Protein AF-A0A1B0DFD2-F1 (afdb_monomer)

Radius of gyration: 23.35 Å; Cα contacts (8 Å, |Δi|>4): 206; chains: 1; bounding box: 57×40×61 Å

Structure (mmCIF, N/CA/C/O backbone):
data_AF-A0A1B0DFD2-F1
#
_entry.id   AF-A0A1B0DFD2-F1
#
loop_
_atom_site.group_PDB
_atom_site.id
_atom_site.type_symbol
_atom_site.label_atom_id
_atom_site.label_alt_id
_atom_site.label_comp_id
_atom_site.label_asym_id
_atom_site.label_entity_id
_atom_site.label_seq_id
_atom_site.pdbx_PDB_ins_code
_atom_site.Cartn_x
_atom_site.Cartn_y
_atom_site.Cartn_z
_atom_site.occupancy
_atom_site.B_iso_or_equiv
_atom_site.auth_seq_id
_atom_site.auth_comp_id
_atom_site.auth_asym_id
_atom_site.auth_atom_id
_atom_site.pdbx_PDB_model_num
ATOM 1 N N . MET A 1 1 ? 33.752 -27.884 -30.372 1.00 41.91 1 MET A N 1
ATOM 2 C CA . MET A 1 1 ? 32.936 -27.437 -29.225 1.00 41.91 1 MET A CA 1
ATOM 3 C C . MET A 1 1 ? 33.108 -25.929 -29.136 1.00 41.91 1 MET A C 1
ATOM 5 O O . MET A 1 1 ? 34.135 -25.480 -28.650 1.00 41.91 1 MET A O 1
ATOM 9 N N . TYR A 1 2 ? 32.219 -25.157 -29.766 1.00 43.12 2 TYR A N 1
ATOM 10 C CA . TYR A 1 2 ? 32.320 -23.695 -29.758 1.00 43.12 2 TYR A CA 1
ATOM 11 C C . TYR A 1 2 ? 31.798 -23.187 -28.414 1.00 43.12 2 TYR A C 1
ATOM 13 O O . TYR A 1 2 ? 30.651 -23.449 -28.056 1.00 43.12 2 TYR A O 1
ATOM 21 N N . ILE A 1 3 ? 32.664 -22.519 -27.658 1.00 53.69 3 ILE A N 1
ATOM 22 C CA . ILE A 1 3 ? 32.272 -21.739 -26.487 1.00 53.69 3 ILE A CA 1
ATOM 23 C C . ILE A 1 3 ? 31.627 -20.476 -27.055 1.00 53.69 3 ILE A C 1
ATOM 25 O O . ILE A 1 3 ? 32.305 -19.661 -27.677 1.00 53.69 3 ILE A O 1
ATOM 29 N N . ASP A 1 4 ? 30.306 -20.387 -26.934 1.00 56.66 4 ASP A N 1
ATOM 30 C CA . AS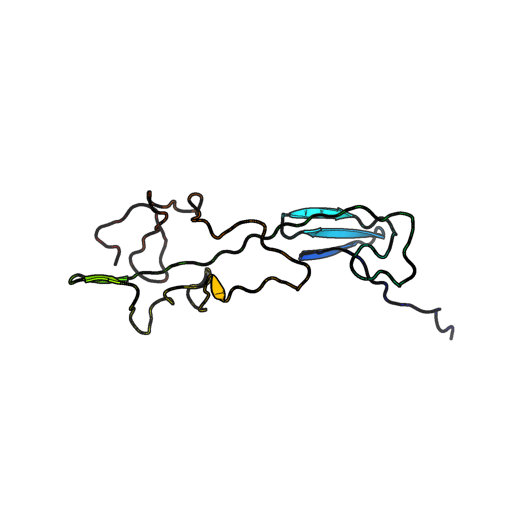P A 1 4 ? 29.520 -19.258 -27.422 1.00 56.66 4 ASP A CA 1
ATOM 31 C C . ASP A 1 4 ? 29.931 -17.971 -26.688 1.00 56.66 4 ASP A C 1
ATOM 33 O O . ASP A 1 4 ? 30.114 -17.950 -25.466 1.00 56.66 4 ASP A O 1
ATOM 37 N N . SER A 1 5 ? 30.135 -16.912 -27.463 1.00 61.03 5 SER A N 1
ATOM 38 C CA . SER A 1 5 ? 30.660 -15.624 -27.032 1.00 61.03 5 SER A CA 1
ATOM 39 C C . SER A 1 5 ? 29.766 -14.979 -25.970 1.00 61.03 5 SER A C 1
ATOM 41 O O . SER A 1 5 ? 28.632 -14.599 -26.241 1.00 61.03 5 SER A O 1
ATOM 43 N N . HIS A 1 6 ? 30.320 -14.853 -24.763 1.00 63.41 6 HIS A N 1
ATOM 44 C CA . HIS A 1 6 ? 29.988 -13.901 -23.701 1.00 63.41 6 HIS A CA 1
ATOM 45 C C . HIS A 1 6 ? 28.510 -13.500 -23.574 1.00 63.41 6 HIS A C 1
ATOM 47 O O . HIS A 1 6 ? 28.104 -12.411 -23.971 1.00 63.41 6 HIS A O 1
ATOM 53 N N . ARG A 1 7 ? 27.714 -14.326 -22.887 1.00 76.25 7 ARG A N 1
ATOM 54 C CA . ARG A 1 7 ? 26.519 -13.816 -22.200 1.00 76.25 7 ARG A CA 1
ATOM 55 C C . ARG A 1 7 ? 26.980 -12.970 -21.018 1.00 76.25 7 ARG A C 1
ATOM 57 O O . ARG A 1 7 ? 27.721 -13.460 -20.169 1.00 76.25 7 ARG A O 1
ATOM 64 N N . PHE A 1 8 ? 26.546 -11.719 -20.955 1.00 79.62 8 PHE A N 1
ATOM 65 C CA . PHE A 1 8 ? 26.845 -10.827 -19.839 1.00 79.62 8 PHE A CA 1
ATOM 66 C C . PHE A 1 8 ? 25.591 -10.077 -19.407 1.00 79.62 8 PHE A C 1
ATOM 68 O O . PHE A 1 8 ? 24.681 -9.834 -20.199 1.00 79.62 8 PHE A O 1
ATOM 75 N N . TRP A 1 9 ? 25.544 -9.729 -18.126 1.00 81.94 9 TRP A N 1
ATOM 76 C CA . TRP A 1 9 ? 24.446 -8.967 -17.553 1.00 81.94 9 TRP A CA 1
ATOM 77 C C . TRP A 1 9 ? 24.665 -7.478 -17.800 1.00 81.94 9 TRP A C 1
ATOM 79 O O . TRP A 1 9 ? 25.756 -6.956 -17.569 1.00 81.94 9 TRP A O 1
ATOM 89 N N . ARG A 1 10 ? 23.612 -6.792 -18.248 1.00 82.31 10 ARG A N 1
ATOM 90 C CA . ARG A 1 10 ? 23.562 -5.331 -18.317 1.00 82.31 10 ARG A CA 1
ATOM 91 C C . ARG A 1 10 ? 22.563 -4.826 -17.298 1.00 82.31 10 ARG A C 1
ATOM 93 O O . ARG A 1 10 ? 21.472 -5.375 -17.162 1.00 82.31 10 ARG A O 1
ATOM 100 N N . GLN A 1 11 ? 22.943 -3.772 -16.593 1.00 79.94 11 GLN A N 1
ATOM 101 C CA . GLN A 1 11 ? 22.035 -3.117 -15.676 1.00 79.94 11 GLN A CA 1
ATOM 102 C C . GLN A 1 11 ? 21.046 -2.239 -16.443 1.00 79.94 11 GLN A C 1
ATOM 104 O O . GLN A 1 11 ? 21.428 -1.445 -17.306 1.00 79.94 11 GLN A O 1
ATOM 109 N N . MET A 1 12 ? 19.774 -2.385 -16.091 1.00 81.62 12 MET A N 1
ATOM 110 C CA . MET A 1 12 ? 18.671 -1.594 -16.616 1.00 81.62 12 MET A CA 1
ATOM 111 C C . MET A 1 12 ? 18.169 -0.656 -15.525 1.00 81.62 12 MET A C 1
ATOM 113 O O . MET A 1 12 ? 17.951 -1.083 -14.391 1.00 81.62 12 MET A O 1
ATOM 117 N N . GLY A 1 13 ? 18.010 0.615 -15.872 1.00 78.12 13 GLY A N 1
ATOM 118 C CA . GLY A 1 13 ? 17.372 1.604 -15.023 1.00 78.12 13 GLY A CA 1
ATOM 119 C C . GLY A 1 13 ? 15.890 1.329 -14.820 1.00 78.12 13 GLY A C 1
ATOM 120 O O . GLY A 1 13 ? 15.216 0.819 -15.714 1.00 78.12 13 GLY A O 1
ATOM 121 N N . GLY A 1 14 ? 15.380 1.734 -13.659 1.00 80.69 14 GLY A N 1
ATOM 122 C CA . GLY A 1 14 ? 13.955 1.710 -13.345 1.00 80.69 14 GLY A CA 1
ATOM 123 C C . GLY A 1 14 ? 13.551 0.704 -12.264 1.00 80.69 14 GLY A C 1
ATOM 124 O O . GLY A 1 14 ? 14.308 -0.183 -11.875 1.00 80.69 14 GLY A O 1
ATOM 125 N N . HIS A 1 15 ? 12.326 0.867 -11.769 1.00 84.7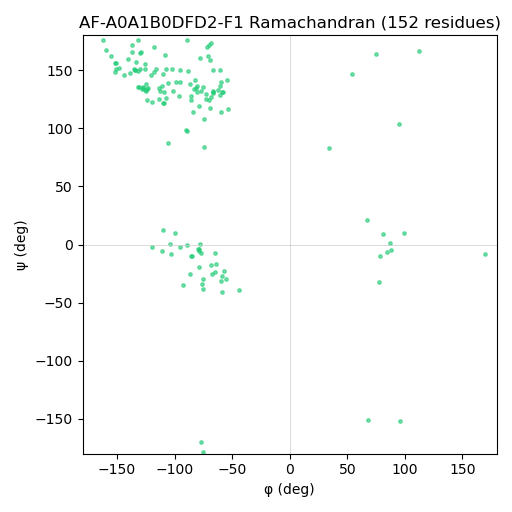5 15 HIS A N 1
ATOM 126 C CA . HIS A 1 15 ? 11.662 -0.039 -10.840 1.00 84.75 15 HIS A CA 1
ATOM 127 C C . HIS A 1 15 ? 10.557 -0.816 -11.556 1.00 84.75 15 HIS A C 1
ATOM 129 O O . HIS A 1 15 ? 9.696 -0.231 -12.201 1.00 84.75 15 HIS A O 1
ATOM 135 N N . GLN A 1 16 ? 10.603 -2.142 -11.458 1.00 90.00 16 GLN A N 1
ATOM 136 C CA . GLN A 1 16 ? 9.579 -3.033 -11.994 1.00 90.00 16 GLN A CA 1
ATOM 137 C C . GLN A 1 16 ? 9.145 -3.979 -10.883 1.00 90.00 16 GLN A C 1
ATOM 139 O O . GLN A 1 16 ? 9.983 -4.549 -10.181 1.00 90.00 16 GLN A O 1
ATOM 144 N N . ARG A 1 17 ? 7.838 -4.165 -10.725 1.00 92.69 17 ARG A N 1
ATOM 145 C CA . ARG A 1 17 ? 7.269 -5.158 -9.811 1.00 92.69 17 ARG A CA 1
ATOM 146 C C . ARG A 1 17 ? 7.378 -6.569 -10.391 1.00 92.69 17 ARG A C 1
ATOM 148 O O . ARG A 1 17 ? 7.546 -7.529 -9.644 1.00 92.69 17 ARG A O 1
ATOM 155 N N . ARG A 1 18 ? 7.265 -6.700 -11.715 1.00 94.12 18 ARG A N 1
ATOM 156 C CA . ARG A 1 18 ? 7.391 -7.964 -12.455 1.00 94.12 18 ARG A CA 1
ATOM 157 C C . ARG A 1 18 ? 7.903 -7.688 -13.864 1.00 94.12 18 ARG A C 1
ATOM 159 O O . ARG A 1 18 ? 7.589 -6.643 -14.425 1.00 94.12 18 ARG A O 1
ATOM 166 N N . VAL A 1 19 ? 8.664 -8.631 -14.414 1.00 95.06 19 VAL A N 1
ATOM 167 C CA . VAL A 1 19 ? 9.177 -8.605 -15.790 1.00 95.06 19 VAL A CA 1
ATOM 168 C C . VAL A 1 19 ? 8.894 -9.955 -16.434 1.00 95.06 19 VAL A C 1
ATOM 170 O O . VAL A 1 19 ? 9.115 -10.992 -15.808 1.00 95.06 19 VAL A O 1
ATOM 173 N N . GLU A 1 20 ? 8.413 -9.945 -17.671 1.00 96.44 20 GLU A N 1
ATOM 174 C CA . GLU A 1 20 ? 8.129 -11.140 -18.460 1.00 96.44 20 GLU A CA 1
ATOM 175 C C . GLU A 1 20 ? 8.689 -11.020 -19.875 1.00 96.44 20 GLU A C 1
ATOM 177 O O . GLU A 1 20 ? 8.941 -9.930 -20.388 1.00 96.44 20 GLU A O 1
ATOM 182 N N . SER A 1 21 ? 8.916 -12.164 -20.513 1.00 96.38 21 SER A N 1
ATOM 183 C CA . SER A 1 21 ? 9.314 -12.252 -21.918 1.00 96.38 21 SER A CA 1
ATOM 184 C C . SER A 1 21 ? 8.568 -13.393 -22.591 1.00 96.38 21 SER A C 1
ATOM 186 O O . SER A 1 21 ? 8.268 -14.398 -21.947 1.00 96.38 21 SER A O 1
ATOM 188 N N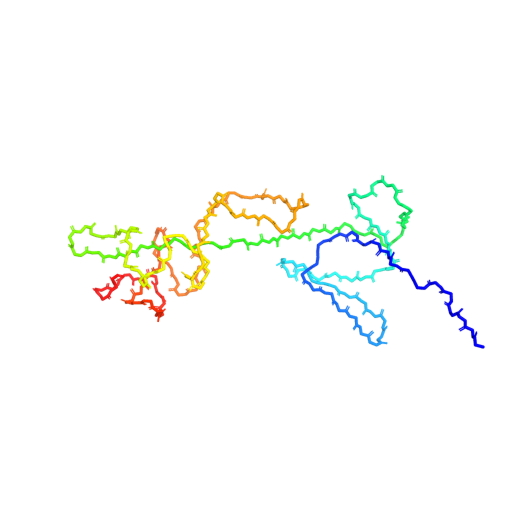 . CYS A 1 22 ? 8.272 -13.252 -23.879 1.00 94.50 22 CYS A N 1
ATOM 189 C CA . CYS A 1 22 ? 7.595 -14.287 -24.659 1.00 94.50 22 CYS A CA 1
ATOM 190 C C . CYS A 1 22 ? 8.461 -14.794 -25.823 1.00 94.50 22 CYS A C 1
ATOM 192 O O . CYS A 1 22 ? 9.489 -14.209 -26.163 1.00 94.50 22 CYS A O 1
ATOM 194 N N . SER A 1 23 ? 8.024 -15.881 -26.468 1.00 96.44 23 SER A N 1
ATOM 195 C CA . SER A 1 23 ? 8.725 -16.494 -27.608 1.00 96.44 23 SER A CA 1
ATOM 196 C C . SER A 1 23 ? 8.819 -15.592 -28.844 1.00 96.44 23 SER A C 1
ATOM 198 O O . SER A 1 23 ? 9.660 -15.837 -29.701 1.00 96.44 23 SER A O 1
ATOM 200 N N . ALA A 1 24 ? 8.006 -14.533 -28.924 1.00 95.25 24 ALA A N 1
ATOM 201 C CA . ALA A 1 24 ? 8.098 -13.519 -29.974 1.00 95.25 24 ALA A CA 1
ATOM 202 C C . ALA A 1 24 ? 9.236 -12.499 -29.745 1.00 95.25 24 ALA A C 1
ATOM 204 O O . ALA A 1 24 ? 9.391 -11.577 -30.539 1.00 95.25 24 ALA A O 1
ATOM 205 N N . GLY A 1 25 ? 10.015 -12.630 -28.663 1.00 92.69 25 GLY A N 1
ATOM 206 C CA . GLY A 1 25 ? 11.146 -11.746 -28.362 1.00 92.69 25 GLY A CA 1
ATOM 207 C C . GLY A 1 25 ? 10.763 -10.415 -27.711 1.00 92.69 25 GLY A C 1
ATOM 208 O O . GLY A 1 25 ? 11.615 -9.545 -27.561 1.00 92.69 25 GLY A O 1
ATOM 209 N N . VAL A 1 26 ? 9.500 -10.245 -27.309 1.00 95.19 26 VAL A N 1
ATOM 210 C CA . VAL A 1 26 ? 9.046 -9.064 -26.565 1.00 95.19 26 VAL A CA 1
ATOM 211 C C . VAL A 1 26 ? 9.290 -9.280 -25.077 1.00 95.19 26 VAL A C 1
ATOM 213 O O . VAL A 1 26 ? 8.828 -10.272 -24.509 1.00 95.19 26 VAL A O 1
ATOM 216 N N . THR A 1 27 ? 9.960 -8.317 -24.447 1.00 95.25 27 THR A N 1
ATOM 217 C CA . THR A 1 27 ? 10.115 -8.224 -22.992 1.00 95.25 27 THR A CA 1
ATOM 218 C C . THR A 1 27 ? 9.351 -7.007 -22.488 1.00 95.25 27 THR A C 1
ATOM 220 O O . THR A 1 27 ? 9.482 -5.915 -23.041 1.00 95.25 27 THR A O 1
ATOM 223 N N . TRP A 1 28 ? 8.559 -7.177 -21.436 1.00 94.62 28 TRP A N 1
ATOM 224 C CA . TRP A 1 28 ? 7.802 -6.098 -20.807 1.00 94.62 28 TRP A CA 1
ATOM 225 C C . TRP A 1 28 ? 7.819 -6.243 -19.285 1.00 94.62 28 TRP A C 1
ATOM 227 O O . TRP A 1 28 ? 8.101 -7.316 -18.749 1.00 94.62 28 TRP A O 1
ATOM 237 N N . GLY A 1 29 ? 7.544 -5.152 -18.583 1.00 94.56 29 GLY A N 1
ATOM 238 C CA . GLY A 1 29 ? 7.407 -5.114 -17.135 1.00 94.56 29 GLY A CA 1
ATOM 239 C C . GLY A 1 29 ? 6.214 -4.276 -16.704 1.00 94.56 29 GLY A C 1
ATOM 240 O O . GLY A 1 29 ? 5.633 -3.543 -17.506 1.00 94.56 29 GLY A O 1
ATOM 241 N N . ILE A 1 30 ? 5.833 -4.413 -15.439 1.00 95.94 30 ILE A N 1
ATOM 242 C CA . ILE A 1 30 ? 4.795 -3.594 -14.814 1.00 95.94 30 ILE A CA 1
ATOM 243 C C . ILE A 1 30 ? 5.345 -2.911 -13.559 1.00 95.94 30 ILE A C 1
ATOM 245 O O . ILE A 1 30 ? 5.997 -3.559 -12.731 1.00 95.94 30 ILE A O 1
ATOM 249 N N . GLY A 1 31 ? 5.067 -1.615 -13.413 1.00 94.31 31 GLY A N 1
ATOM 250 C CA . GLY A 1 31 ? 5.356 -0.838 -12.206 1.00 94.31 31 GLY A CA 1
ATOM 251 C C . GLY A 1 31 ? 4.488 -1.255 -11.014 1.00 94.31 31 GLY A C 1
ATOM 252 O O . GLY A 1 31 ? 3.560 -2.064 -11.128 1.00 94.31 31 GLY A O 1
ATOM 253 N N . TYR A 1 32 ? 4.775 -0.700 -9.841 1.00 93.88 32 TYR A N 1
ATOM 254 C CA . TYR A 1 32 ? 3.908 -0.819 -8.667 1.00 93.88 32 TYR A CA 1
ATOM 255 C C . TYR A 1 32 ? 2.579 -0.077 -8.825 1.00 93.88 32 TYR A C 1
ATOM 257 O O . TYR A 1 32 ? 1.591 -0.495 -8.215 1.00 93.88 32 TYR A O 1
ATOM 265 N N . ASP A 1 33 ? 2.539 0.956 -9.663 1.00 94.06 33 ASP A N 1
ATOM 266 C CA . ASP A 1 33 ? 1.331 1.702 -10.031 1.00 94.06 33 ASP A CA 1
ATOM 267 C C . ASP A 1 33 ? 0.455 0.995 -11.085 1.00 94.06 33 ASP A C 1
ATOM 269 O O . ASP A 1 33 ? -0.653 1.446 -11.370 1.00 94.06 33 ASP A O 1
ATOM 273 N N . GLY A 1 34 ? 0.922 -0.130 -11.639 1.00 94.75 34 GLY A N 1
ATOM 274 C CA . GLY A 1 34 ? 0.235 -0.871 -12.697 1.00 94.75 34 GLY A CA 1
ATOM 275 C C . GLY A 1 34 ? 0.560 -0.401 -14.119 1.00 94.75 34 GLY A C 1
ATOM 276 O O . GLY A 1 34 ? 0.037 -0.979 -15.072 1.00 94.75 34 GLY A O 1
ATOM 277 N N . THR A 1 35 ? 1.429 0.596 -14.293 1.00 95.25 35 THR A N 1
ATOM 278 C CA . THR A 1 35 ? 1.869 1.065 -15.611 1.00 95.25 35 THR A CA 1
ATOM 279 C C . THR A 1 35 ? 2.728 -0.001 -16.290 1.00 95.25 35 THR A C 1
ATOM 281 O O . THR A 1 35 ? 3.703 -0.490 -15.714 1.00 95.25 35 THR A O 1
ATOM 284 N N . ALA A 1 36 ? 2.374 -0.367 -17.525 1.00 95.00 36 ALA A N 1
ATOM 285 C CA . ALA A 1 36 ? 3.132 -1.319 -18.331 1.00 95.00 36 ALA A CA 1
ATOM 286 C C . ALA A 1 36 ? 4.253 -0.623 -19.120 1.00 95.00 36 ALA A C 1
ATOM 288 O O . ALA A 1 36 ? 4.040 0.424 -19.731 1.00 95.00 36 ALA A O 1
ATOM 289 N N . TRP A 1 37 ? 5.427 -1.249 -19.159 1.00 93.00 37 TRP A N 1
ATOM 290 C CA . TRP A 1 37 ? 6.619 -0.769 -19.855 1.00 93.00 37 TRP A CA 1
ATOM 291 C C . TRP A 1 37 ? 7.155 -1.853 -20.786 1.00 93.00 37 TRP A C 1
ATOM 293 O O . TRP A 1 37 ? 7.266 -3.010 -20.389 1.00 93.00 37 TRP A O 1
ATOM 303 N N . VAL A 1 38 ? 7.515 -1.491 -22.018 1.00 93.94 38 VAL A N 1
ATOM 304 C CA . VAL A 1 38 ? 8.107 -2.417 -22.995 1.00 93.94 38 VAL A CA 1
ATOM 305 C C . VAL A 1 38 ? 9.599 -2.151 -23.142 1.00 93.94 38 VAL A C 1
ATOM 307 O O . VAL A 1 38 ? 10.043 -1.003 -23.169 1.00 93.94 38 VAL A O 1
ATOM 310 N N . TYR A 1 39 ? 10.383 -3.218 -23.239 1.00 92.06 39 TYR A N 1
ATOM 311 C CA . TYR A 1 39 ? 11.807 -3.123 -23.507 1.00 92.06 39 TYR A CA 1
ATOM 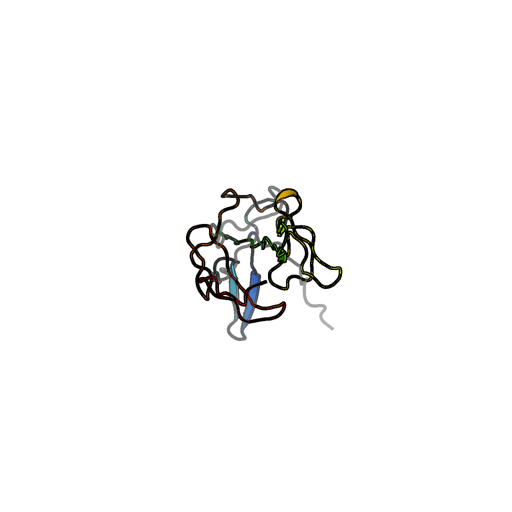312 C C . TYR A 1 39 ? 12.055 -2.727 -24.967 1.00 92.06 39 TYR A C 1
ATOM 314 O O . TYR A 1 39 ? 11.590 -3.398 -25.885 1.00 92.06 39 TYR A O 1
ATOM 322 N N . THR A 1 40 ? 12.817 -1.656 -25.187 1.00 91.88 40 THR A N 1
ATOM 323 C CA . THR A 1 40 ? 13.097 -1.095 -26.523 1.00 91.88 40 THR A CA 1
ATOM 324 C C . THR A 1 40 ? 14.546 -1.304 -26.980 1.00 91.88 40 THR A C 1
ATOM 326 O O . THR A 1 40 ? 14.981 -0.698 -27.957 1.00 91.88 40 THR A O 1
ATOM 329 N N . GLY A 1 41 ? 15.313 -2.159 -26.292 1.00 88.88 41 GLY A N 1
ATOM 330 C CA . GLY A 1 41 ? 16.693 -2.495 -26.668 1.00 88.88 41 GLY A CA 1
ATOM 331 C C . GLY A 1 41 ? 17.780 -1.578 -26.091 1.00 88.88 41 GLY A C 1
ATOM 332 O O . GLY A 1 41 ? 18.962 -1.869 -26.265 1.00 88.88 41 GLY A O 1
ATOM 333 N N . GLY A 1 42 ? 17.414 -0.499 -25.387 1.00 87.19 42 GLY A N 1
ATOM 334 C CA . GLY A 1 42 ? 18.373 0.341 -24.657 1.00 87.19 42 GLY A CA 1
ATOM 335 C C . GLY A 1 42 ? 18.928 -0.341 -23.399 1.00 87.19 42 GLY A C 1
ATOM 336 O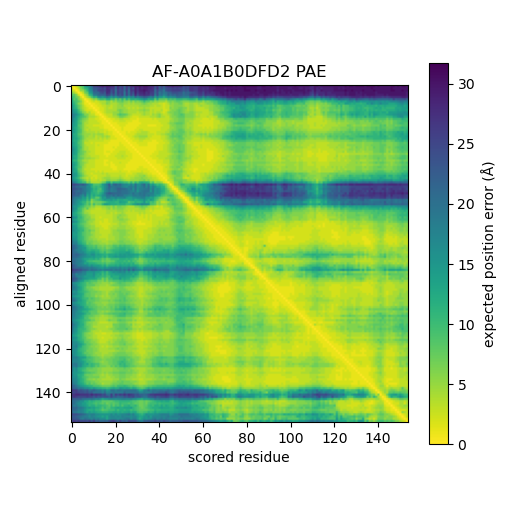 O . GLY A 1 42 ? 18.447 -1.394 -22.990 1.00 87.19 42 GLY A O 1
ATOM 337 N N . TRP A 1 43 ? 19.950 0.233 -22.766 1.00 85.50 43 TRP A N 1
ATOM 338 C CA . TRP A 1 43 ? 20.450 -0.173 -21.448 1.00 85.50 43 TRP A CA 1
ATOM 339 C C . TRP A 1 43 ? 21.075 0.998 -20.690 1.00 85.50 43 TRP A C 1
ATOM 341 O O . TRP A 1 43 ? 21.626 1.926 -21.280 1.00 85.50 43 TRP A O 1
ATOM 351 N N . GLY A 1 44 ? 21.014 0.946 -19.360 1.00 80.19 44 GLY A N 1
ATOM 352 C CA . GLY A 1 44 ? 21.318 2.085 -18.494 1.00 80.19 44 GLY A CA 1
ATOM 353 C C . GLY A 1 44 ? 20.061 2.858 -18.088 1.00 80.19 44 GLY A C 1
ATOM 354 O O . GLY A 1 44 ? 18.981 2.279 -17.994 1.00 80.19 44 GLY A O 1
ATOM 355 N N . GLY A 1 45 ? 20.214 4.159 -17.820 1.00 72.38 45 GLY A N 1
ATOM 356 C CA . GLY A 1 45 ? 19.169 5.013 -17.243 1.00 72.38 45 GLY A CA 1
ATOM 357 C C . GLY A 1 45 ? 19.285 5.130 -15.715 1.00 72.38 45 GLY A C 1
ATOM 358 O O . GLY A 1 45 ? 18.914 4.222 -14.994 1.00 72.38 45 GLY A O 1
ATOM 359 N N . ALA A 1 46 ? 19.797 6.273 -15.242 1.00 69.12 46 ALA A N 1
ATOM 360 C CA . ALA A 1 46 ? 19.872 6.755 -13.848 1.00 69.12 46 ALA A CA 1
ATOM 361 C C . ALA A 1 46 ? 20.522 5.873 -12.733 1.00 69.12 46 ALA A C 1
ATOM 363 O O . ALA A 1 46 ? 20.447 4.656 -12.698 1.00 69.12 46 ALA A O 1
ATOM 364 N N . PHE A 1 47 ? 21.150 6.579 -11.777 1.00 61.69 47 PHE A N 1
ATOM 365 C CA . PHE A 1 47 ? 22.000 6.195 -10.622 1.00 61.69 47 PHE A CA 1
ATOM 366 C C . PHE A 1 47 ? 23.468 5.790 -10.863 1.00 61.69 47 PHE A C 1
ATOM 368 O O . PHE A 1 47 ? 24.305 6.154 -10.039 1.00 61.69 47 PHE A O 1
ATOM 375 N N . LEU A 1 48 ? 23.841 5.173 -11.989 1.00 55.00 48 LEU A N 1
ATOM 376 C CA . LEU A 1 48 ? 25.258 4.946 -12.330 1.00 55.00 48 LEU A CA 1
ATOM 377 C C . LEU A 1 48 ? 25.719 5.899 -13.438 1.00 55.00 48 LEU A C 1
ATOM 379 O O . LEU A 1 48 ? 25.690 5.572 -14.623 1.00 55.00 48 LEU A O 1
ATOM 383 N N . LYS A 1 49 ? 26.174 7.096 -13.052 1.00 53.91 49 LYS A N 1
ATOM 384 C CA . LYS A 1 49 ? 26.965 7.967 -13.934 1.00 53.91 49 LYS A CA 1
ATOM 385 C C . LYS A 1 49 ? 28.382 7.389 -14.030 1.00 53.91 49 LYS A C 1
ATOM 387 O O . LYS A 1 49 ? 29.247 7.778 -13.256 1.00 53.91 49 LYS A O 1
ATOM 392 N N . GLY A 1 50 ? 28.611 6.415 -14.908 1.00 55.03 50 GLY A N 1
ATOM 393 C CA . GLY A 1 50 ? 29.959 5.852 -15.071 1.00 55.03 50 GLY A CA 1
ATOM 394 C C . GLY A 1 50 ? 30.085 4.582 -15.908 1.00 55.03 50 GLY A C 1
ATOM 395 O O . GLY A 1 50 ? 31.206 4.189 -16.207 1.00 55.03 50 GLY A O 1
ATOM 396 N N . LEU A 1 51 ? 28.975 3.951 -16.302 1.00 59.72 51 LEU A N 1
ATOM 397 C CA . LEU A 1 51 ? 28.990 2.810 -17.219 1.00 59.72 51 LEU A CA 1
ATOM 398 C C . LEU A 1 51 ? 28.576 3.260 -18.627 1.00 59.72 51 LEU A C 1
ATOM 400 O O . LEU A 1 51 ? 27.797 4.204 -18.758 1.00 59.72 51 LEU A O 1
ATOM 404 N N . GLU A 1 52 ? 29.073 2.591 -19.671 1.00 66.38 52 GLU A N 1
ATOM 405 C CA . GLU A 1 52 ? 28.600 2.803 -21.043 1.00 66.38 52 GLU A CA 1
ATOM 406 C C . GLU A 1 52 ? 27.075 2.635 -21.101 1.00 66.38 52 GLU A C 1
ATOM 408 O O . GLU A 1 52 ? 26.535 1.558 -20.829 1.00 66.38 52 GLU A O 1
ATOM 413 N N . THR A 1 53 ? 26.372 3.710 -21.446 1.00 71.50 53 THR A N 1
ATOM 414 C CA . THR A 1 53 ? 24.914 3.713 -21.614 1.00 71.50 53 THR A CA 1
ATOM 415 C C . THR A 1 53 ? 24.575 3.803 -23.092 1.00 71.50 53 THR A C 1
ATOM 417 O O . THR A 1 53 ? 25.345 4.350 -23.884 1.00 71.50 53 THR A O 1
ATOM 420 N N . SER A 1 54 ? 23.431 3.250 -23.492 1.00 73.19 54 SER A N 1
ATOM 421 C CA . SER A 1 54 ? 22.933 3.463 -24.848 1.00 73.19 54 SER A CA 1
ATOM 422 C C . SER A 1 54 ? 22.343 4.868 -24.979 1.00 73.19 54 SER A C 1
ATOM 424 O O . SER A 1 54 ? 21.537 5.287 -24.156 1.00 73.19 54 SER A O 1
ATOM 426 N N . ASN A 1 55 ? 22.653 5.577 -26.063 1.00 72.12 55 ASN A N 1
ATOM 427 C CA . ASN A 1 55 ? 21.998 6.857 -26.374 1.00 72.12 55 ASN A CA 1
ATOM 428 C C . ASN A 1 55 ? 20.609 6.681 -27.021 1.00 72.12 55 ASN A C 1
ATOM 430 O O . ASN A 1 55 ? 19.923 7.660 -27.303 1.00 72.12 55 ASN A O 1
ATOM 434 N N . THR A 1 56 ? 20.201 5.440 -27.291 1.00 83.56 56 THR A N 1
ATOM 435 C CA . THR A 1 56 ? 18.954 5.076 -27.972 1.00 83.56 56 THR A CA 1
ATOM 436 C C . THR A 1 56 ? 18.151 4.090 -27.125 1.00 83.56 56 THR A C 1
ATOM 438 O O . THR A 1 56 ? 18.718 3.329 -26.341 1.00 83.56 56 THR A O 1
ATOM 441 N N . GLY A 1 57 ? 16.821 4.114 -27.255 1.00 83.69 57 GLY A N 1
ATOM 442 C CA . GLY A 1 57 ? 15.939 3.168 -26.560 1.00 83.69 57 GLY A CA 1
ATOM 443 C C . GLY A 1 57 ? 15.902 3.326 -25.034 1.00 83.69 57 GLY A C 1
ATOM 444 O O . GLY A 1 57 ? 15.542 2.384 -24.337 1.00 83.69 57 GLY A O 1
ATOM 445 N N . ILE A 1 58 ? 16.279 4.489 -24.493 1.00 84.25 58 ILE A N 1
ATOM 446 C CA . ILE A 1 58 ? 16.098 4.813 -23.072 1.00 84.25 58 ILE A CA 1
ATOM 447 C C . ILE A 1 58 ? 15.013 5.876 -22.958 1.00 84.25 58 ILE A C 1
ATOM 449 O O . ILE A 1 58 ? 15.146 6.968 -23.508 1.00 84.25 58 ILE A O 1
ATOM 453 N N . HIS A 1 59 ? 13.954 5.558 -22.219 1.00 84.69 59 HIS A N 1
ATOM 454 C CA . HIS A 1 59 ? 12.841 6.463 -21.960 1.00 84.69 59 HIS A CA 1
ATOM 455 C C . HIS A 1 59 ? 12.688 6.688 -20.459 1.00 84.69 59 HIS A C 1
ATOM 457 O O . HIS A 1 59 ? 12.958 5.795 -19.655 1.00 84.69 59 HIS A O 1
ATOM 463 N N . SER A 1 60 ? 12.271 7.898 -20.082 1.00 85.50 60 SER A N 1
ATOM 464 C CA . SER A 1 60 ? 11.964 8.221 -18.692 1.00 85.50 60 SER A CA 1
ATOM 465 C C . SER A 1 60 ? 10.839 7.335 -18.181 1.00 85.50 60 SER A C 1
ATOM 467 O O . SER A 1 60 ? 9.830 7.142 -18.856 1.00 85.50 60 SER A O 1
ATOM 469 N N . MET A 1 61 ? 11.023 6.844 -16.963 1.00 85.88 61 MET A N 1
ATOM 470 C CA . MET A 1 61 ? 10.078 5.970 -16.299 1.00 85.88 61 MET A CA 1
ATOM 471 C C . MET A 1 61 ? 9.741 6.538 -14.928 1.00 85.88 61 MET A C 1
ATOM 473 O O . MET A 1 61 ? 10.639 6.948 -14.191 1.00 85.88 61 MET A O 1
ATOM 477 N N . SER A 1 62 ? 8.459 6.544 -14.590 1.00 87.88 62 SER A N 1
ATOM 478 C CA . SER A 1 62 ? 7.960 6.854 -13.254 1.00 87.88 62 SER A CA 1
ATOM 479 C C . SER A 1 62 ? 7.230 5.644 -12.699 1.00 87.88 62 SER A C 1
ATOM 481 O O . SER A 1 62 ? 6.617 4.894 -13.455 1.00 87.88 62 SER A O 1
ATOM 483 N N . ASP A 1 63 ? 7.288 5.475 -11.385 1.00 91.75 63 ASP A N 1
ATOM 484 C CA . ASP A 1 63 ? 6.538 4.450 -10.673 1.00 91.75 63 ASP A CA 1
ATOM 485 C C . ASP A 1 63 ? 6.102 5.013 -9.317 1.00 91.75 63 ASP A C 1
ATOM 487 O O . ASP A 1 63 ? 6.806 5.829 -8.716 1.00 91.75 63 ASP A O 1
ATOM 491 N N . THR A 1 64 ? 4.929 4.601 -8.845 1.00 93.88 64 THR A N 1
ATOM 492 C CA . THR A 1 64 ? 4.374 4.984 -7.545 1.00 93.88 64 THR A CA 1
ATOM 493 C C . THR A 1 64 ? 3.913 3.741 -6.801 1.00 93.88 64 THR A C 1
ATOM 495 O O . THR A 1 64 ? 3.225 2.884 -7.346 1.00 93.88 64 THR A O 1
ATOM 498 N N . HIS A 1 65 ? 4.234 3.663 -5.513 1.00 93.56 65 HIS A N 1
ATOM 499 C CA . HIS A 1 65 ? 3.787 2.578 -4.652 1.00 93.56 65 HIS A CA 1
ATOM 500 C C . HIS A 1 65 ? 3.020 3.127 -3.449 1.00 93.56 65 HIS A C 1
ATOM 502 O O . HIS A 1 65 ? 3.463 4.077 -2.804 1.00 93.56 65 HIS A O 1
ATOM 508 N N . LYS A 1 66 ? 1.871 2.515 -3.139 1.00 92.56 66 LYS A N 1
ATOM 509 C CA . LYS A 1 66 ? 1.060 2.849 -1.963 1.00 92.56 66 LYS A CA 1
ATOM 510 C C . LYS A 1 66 ? 1.391 1.903 -0.815 1.00 92.56 66 LYS A C 1
ATOM 512 O O . LYS A 1 66 ? 1.314 0.687 -0.979 1.00 92.56 66 LYS A O 1
ATOM 517 N N . TYR A 1 67 ? 1.702 2.472 0.345 1.00 93.06 67 TYR A N 1
ATOM 518 C CA . TYR A 1 67 ? 1.868 1.731 1.592 1.00 93.06 67 TYR A CA 1
ATOM 519 C C . TYR A 1 67 ? 0.605 1.828 2.435 1.00 93.06 67 TYR A C 1
ATOM 521 O O . TYR A 1 67 ? 0.019 2.900 2.562 1.00 93.06 67 TYR A O 1
ATOM 529 N N . TYR A 1 68 ? 0.236 0.710 3.056 1.00 93.44 68 TYR A N 1
ATOM 530 C CA . TYR A 1 68 ? -0.899 0.625 3.964 1.00 93.44 68 TYR A CA 1
ATOM 531 C C . TYR A 1 68 ? -0.439 0.076 5.308 1.00 93.44 68 TYR A C 1
ATOM 533 O O . TYR A 1 68 ? 0.248 -0.947 5.377 1.00 93.44 68 TYR A O 1
ATOM 541 N N . ILE A 1 69 ? -0.849 0.756 6.371 1.00 94.88 69 ILE A N 1
ATOM 542 C CA . ILE A 1 69 ? -0.741 0.303 7.754 1.00 94.88 69 ILE A CA 1
ATOM 543 C C . ILE A 1 69 ? -2.112 0.470 8.398 1.00 94.88 69 ILE A C 1
ATOM 545 O O . ILE A 1 69 ? -2.876 1.351 8.008 1.00 94.88 69 ILE A O 1
ATOM 549 N N . TYR A 1 70 ? -2.408 -0.369 9.377 1.00 93.12 70 TYR A N 1
ATOM 550 C CA . TYR A 1 70 ? -3.724 -0.437 9.994 1.00 93.12 70 TYR A CA 1
ATOM 551 C C . TYR A 1 70 ? -3.573 -0.127 11.475 1.00 93.12 70 TYR A C 1
ATOM 553 O O . TYR A 1 70 ? -2.788 -0.789 12.158 1.00 93.12 70 TYR A O 1
ATOM 561 N N . GLU A 1 71 ? -4.285 0.895 11.945 1.00 94.19 71 GLU A N 1
ATOM 562 C CA . GLU A 1 71 ? -4.456 1.147 13.374 1.00 94.19 71 GLU A CA 1
ATOM 563 C C . GLU A 1 71 ? -5.572 0.241 13.900 1.00 94.19 71 GLU A C 1
ATOM 565 O O . GLU A 1 71 ? -6.621 0.115 13.270 1.00 94.19 71 GLU A O 1
ATOM 570 N N . ASN A 1 72 ? -5.351 -0.406 15.041 1.00 91.94 72 ASN A N 1
ATOM 571 C CA . ASN A 1 72 ? -6.306 -1.311 15.664 1.00 91.94 72 ASN A CA 1
ATOM 572 C C . ASN A 1 72 ? -6.558 -0.874 17.110 1.00 91.94 72 ASN A C 1
ATOM 574 O O . ASN A 1 72 ? -5.617 -0.635 17.873 1.00 91.94 72 ASN A O 1
ATOM 578 N N . GLN A 1 73 ? -7.833 -0.827 17.488 1.00 91.81 73 GLN A N 1
ATOM 579 C CA . GLN A 1 73 ? -8.286 -0.574 18.851 1.00 91.81 73 GLN A CA 1
ATOM 580 C C . GLN A 1 73 ? -9.333 -1.619 19.237 1.00 91.81 73 GLN A C 1
ATOM 582 O O . GLN A 1 73 ? -10.074 -2.102 18.383 1.00 91.81 73 GLN A O 1
ATOM 587 N N . ARG A 1 74 ? -9.390 -1.950 20.527 1.00 88.25 74 ARG A N 1
ATOM 588 C CA . ARG A 1 74 ? -10.384 -2.849 21.118 1.00 88.25 74 ARG A CA 1
ATOM 589 C C . ARG A 1 74 ? -11.285 -2.073 22.058 1.00 88.25 74 ARG A C 1
ATOM 591 O O . ARG A 1 74 ? -10.796 -1.283 22.861 1.00 88.25 74 ARG A O 1
ATOM 598 N N . TRP A 1 75 ? -12.585 -2.289 21.988 1.00 86.81 75 TRP A N 1
ATOM 599 C CA . TRP A 1 75 ? -13.546 -1.709 22.907 1.00 86.81 75 TRP A CA 1
ATOM 600 C C . TRP A 1 75 ? -13.601 -2.484 24.228 1.00 86.81 75 TRP A C 1
ATOM 602 O O . TRP A 1 75 ? -13.636 -3.713 24.291 1.00 86.81 75 TRP A O 1
ATOM 612 N N . ASN A 1 76 ? -13.641 -1.736 25.325 1.00 83.50 76 ASN A N 1
ATOM 613 C CA . ASN A 1 76 ? -13.841 -2.248 26.669 1.00 83.50 76 ASN A CA 1
ATOM 614 C C . ASN A 1 76 ? -15.042 -1.533 27.322 1.00 83.50 76 ASN A C 1
ATOM 616 O O . ASN A 1 76 ? -15.127 -0.306 27.227 1.00 83.50 76 ASN A O 1
ATOM 620 N N . PRO A 1 77 ? -15.928 -2.246 28.045 1.00 81.81 77 PRO A N 1
ATOM 621 C CA . PRO A 1 77 ? -17.072 -1.641 28.732 1.00 81.81 77 PRO A CA 1
ATOM 622 C C . PRO A 1 77 ? -16.728 -0.505 29.702 1.00 81.81 77 PRO A C 1
ATOM 624 O O . PRO A 1 77 ? -17.551 0.379 29.918 1.00 81.81 77 PRO A O 1
ATOM 627 N N . LEU A 1 78 ? -15.539 -0.536 30.308 1.00 85.31 78 LEU A N 1
ATOM 628 C CA . LEU A 1 78 ? -15.129 0.417 31.341 1.00 85.31 78 LEU A CA 1
ATOM 629 C C . LEU A 1 78 ? -14.383 1.628 30.775 1.00 85.31 78 LEU A C 1
ATOM 631 O O . LEU A 1 78 ? -14.518 2.726 31.306 1.00 85.31 78 LEU A O 1
ATOM 635 N N . SER A 1 79 ? -13.584 1.434 29.724 1.00 84.56 79 SER A N 1
ATOM 636 C CA . SER A 1 79 ? -12.667 2.460 29.205 1.00 84.56 79 SER A CA 1
ATOM 637 C C . SER A 1 79 ? -12.938 2.875 27.759 1.00 84.56 79 SER A C 1
ATOM 639 O O . SER A 1 79 ? -12.237 3.737 27.239 1.00 84.56 79 SER A O 1
ATOM 641 N N . GLY A 1 80 ? -13.919 2.268 27.088 1.00 88.69 80 GLY A N 1
ATOM 642 C CA . GLY A 1 80 ? -14.136 2.453 25.656 1.00 88.69 80 GLY A CA 1
ATOM 643 C C . GLY A 1 80 ? -13.009 1.842 24.821 1.00 88.69 80 GLY A C 1
ATOM 644 O O . GLY A 1 80 ? -12.403 0.848 25.226 1.00 88.69 80 GLY A O 1
ATOM 645 N N . TYR A 1 81 ? -12.749 2.415 23.643 1.00 88.56 81 TYR A N 1
ATOM 646 C CA . TYR A 1 81 ? -11.679 1.946 22.763 1.00 88.56 81 TYR A CA 1
ATOM 647 C C . TYR A 1 81 ? -10.298 2.175 23.378 1.00 88.56 81 TYR A C 1
ATOM 649 O O . TYR A 1 81 ? -9.973 3.265 23.844 1.00 88.56 81 TYR A O 1
ATOM 657 N N . THR A 1 82 ? -9.481 1.128 23.364 1.00 86.38 82 THR A N 1
ATOM 658 C CA . THR A 1 82 ? -8.117 1.117 23.878 1.00 86.38 82 THR A CA 1
ATOM 659 C C . THR A 1 82 ? -7.182 0.432 22.892 1.00 86.38 82 THR A C 1
ATOM 661 O O . THR A 1 82 ? -7.562 -0.467 22.144 1.00 86.38 82 THR A O 1
ATOM 664 N N . SER A 1 83 ? -5.928 0.860 22.906 1.00 82.12 83 SER A N 1
ATOM 665 C CA . SER A 1 83 ? -4.830 0.254 22.155 1.00 82.12 83 SER A CA 1
ATOM 666 C C . SER A 1 83 ? -4.170 -0.920 22.881 1.00 82.12 83 SER A C 1
ATOM 668 O O . SER A 1 83 ? -3.358 -1.639 22.295 1.00 82.12 83 SER A O 1
ATOM 670 N N . THR A 1 84 ? -4.513 -1.120 24.154 1.00 80.38 84 THR A N 1
ATOM 671 C CA . THR A 1 84 ? -4.039 -2.243 24.961 1.00 80.38 84 THR A CA 1
ATOM 672 C C . THR A 1 84 ? -4.999 -3.413 24.788 1.00 80.38 84 THR A C 1
ATOM 674 O O . THR A 1 84 ? -6.053 -3.462 25.420 1.00 80.38 84 THR A O 1
ATOM 677 N N . GLY A 1 85 ? -4.633 -4.336 23.903 1.00 77.06 85 GLY A N 1
ATOM 678 C CA . GLY A 1 85 ? -5.392 -5.556 23.643 1.00 77.06 85 GLY A CA 1
ATOM 679 C C . GLY A 1 85 ? -5.007 -6.735 24.541 1.00 77.06 85 GLY A C 1
ATOM 680 O O . GLY A 1 85 ? -4.060 -6.682 25.330 1.00 77.06 85 GLY A O 1
ATOM 681 N N . LEU A 1 86 ? -5.742 -7.831 24.383 1.00 83.06 86 LEU A N 1
ATOM 682 C CA . LEU A 1 86 ? -5.373 -9.158 24.862 1.00 83.06 86 LEU A CA 1
ATOM 683 C C . LEU A 1 86 ? -4.202 -9.729 24.037 1.00 83.06 86 LEU A C 1
ATOM 685 O O . LEU A 1 86 ? -3.968 -9.293 22.911 1.00 83.06 86 LEU A O 1
ATOM 689 N N . PRO A 1 87 ? -3.488 -10.756 24.533 1.00 80.88 87 PRO A N 1
ATOM 690 C CA . PRO A 1 87 ? -2.392 -11.394 23.791 1.00 80.88 87 PRO A CA 1
ATOM 691 C C . PRO A 1 87 ? -2.780 -11.953 22.413 1.00 80.88 87 PRO A C 1
ATOM 693 O O . PRO A 1 87 ? -1.915 -12.154 21.566 1.00 80.88 87 PRO A O 1
ATOM 696 N N . THR A 1 88 ? -4.067 -12.234 22.203 1.00 81.44 88 THR A N 1
ATOM 697 C CA . THR A 1 88 ? -4.636 -12.728 20.942 1.00 81.44 88 THR A CA 1
ATOM 698 C C . THR A 1 88 ? -5.006 -11.617 19.963 1.00 81.44 88 THR A C 1
ATOM 700 O O . THR A 1 88 ? -5.339 -11.913 18.817 1.00 81.44 88 THR A O 1
ATOM 703 N N . ASP A 1 89 ? -4.980 -10.359 20.400 1.00 83.56 89 ASP A N 1
ATOM 704 C CA . ASP A 1 89 ? -5.420 -9.234 19.585 1.00 83.56 89 ASP A CA 1
ATOM 705 C C . ASP A 1 89 ? -4.369 -8.842 18.551 1.00 83.56 89 ASP A C 1
ATOM 707 O O . ASP A 1 89 ? -3.173 -9.135 18.661 1.00 83.56 89 ASP A O 1
ATOM 711 N N . ARG A 1 90 ? -4.832 -8.124 17.527 1.00 88.12 90 ARG A N 1
ATOM 712 C CA . ARG A 1 90 ? -3.950 -7.492 16.550 1.00 88.12 90 ARG A CA 1
ATOM 713 C C . ARG A 1 90 ? -3.037 -6.486 17.242 1.00 88.12 90 ARG A C 1
ATOM 715 O O . ARG A 1 90 ? -3.414 -5.827 18.209 1.00 88.12 90 ARG A O 1
ATOM 722 N N . HIS A 1 91 ? -1.843 -6.304 16.689 1.00 90.44 91 HIS A N 1
ATOM 723 C CA . HIS A 1 91 ? -0.985 -5.205 17.118 1.00 90.44 91 HIS A CA 1
ATOM 724 C C . HIS A 1 91 ? -1.685 -3.858 16.892 1.00 90.44 91 HIS A C 1
ATOM 726 O O . HIS A 1 91 ? -2.258 -3.656 15.828 1.00 90.44 91 HIS A O 1
ATOM 732 N N . MET A 1 92 ? -1.552 -2.912 17.833 1.00 91.94 92 MET A N 1
ATOM 733 C CA . MET A 1 92 ? -2.081 -1.538 17.716 1.00 91.94 92 MET A CA 1
ATOM 734 C C . MET A 1 92 ? -1.816 -0.912 16.343 1.00 91.94 92 MET A C 1
ATOM 736 O O . MET A 1 92 ? -2.679 -0.253 15.788 1.00 91.94 92 MET A O 1
ATOM 740 N N . TRP A 1 93 ? -0.635 -1.164 15.782 1.00 93.62 93 TRP A N 1
ATOM 741 C CA . TRP A 1 93 ? -0.324 -0.863 14.394 1.00 93.62 93 TRP A CA 1
ATOM 742 C C . TRP A 1 93 ? 0.152 -2.136 13.700 1.00 93.62 93 TRP A C 1
ATOM 744 O O . TRP A 1 93 ? 1.109 -2.780 14.149 1.00 93.62 93 TRP A O 1
ATOM 754 N N . SER A 1 94 ? -0.504 -2.506 12.605 1.00 92.56 94 SER A N 1
ATOM 755 C CA . SER A 1 94 ? -0.243 -3.757 11.895 1.00 92.56 94 SER A CA 1
ATOM 756 C C . SER A 1 94 ? -0.214 -3.600 10.378 1.00 92.56 94 SER A C 1
ATOM 758 O O . SER A 1 94 ? -0.553 -2.556 9.821 1.00 92.56 94 SER A O 1
ATOM 760 N N . ASP A 1 95 ? 0.190 -4.668 9.695 1.00 91.81 95 ASP A N 1
ATOM 761 C CA . ASP A 1 95 ? -0.164 -4.866 8.292 1.00 91.81 95 ASP A CA 1
ATOM 762 C C . ASP A 1 95 ? -1.635 -5.301 8.132 1.00 91.81 95 ASP A C 1
ATOM 764 O O . ASP A 1 95 ? -2.370 -5.447 9.114 1.00 91.81 95 ASP A O 1
ATOM 768 N N . ALA A 1 96 ? -2.057 -5.537 6.885 1.00 89.56 96 ALA A N 1
ATOM 769 C CA . ALA A 1 96 ? -3.428 -5.933 6.553 1.00 89.56 96 ALA A CA 1
ATOM 770 C C . ALA A 1 96 ? -3.873 -7.238 7.239 1.00 89.56 96 ALA A C 1
ATOM 772 O O . ALA A 1 96 ? -5.059 -7.442 7.500 1.00 89.56 96 ALA A O 1
ATOM 773 N N . THR A 1 97 ? -2.929 -8.129 7.562 1.00 88.50 97 THR A N 1
ATOM 774 C CA . THR A 1 97 ? -3.237 -9.411 8.209 1.00 88.50 97 THR A CA 1
ATOM 775 C C . THR A 1 97 ? -3.499 -9.264 9.706 1.00 88.50 97 THR A C 1
ATOM 777 O O . THR A 1 97 ? -4.071 -10.166 10.314 1.00 88.50 97 THR A O 1
ATOM 780 N N . GLY A 1 98 ? -3.050 -8.164 10.317 1.00 88.38 98 GLY A N 1
ATOM 781 C CA . GLY A 1 98 ? -3.081 -7.969 11.766 1.00 88.38 98 GLY A CA 1
ATOM 782 C C . GLY A 1 98 ? -1.967 -8.693 12.531 1.00 88.38 98 GLY A C 1
ATOM 783 O O . GLY A 1 98 ? -1.784 -8.428 13.717 1.00 88.38 98 GLY A O 1
ATOM 784 N N . ARG A 1 99 ? -1.204 -9.581 11.877 1.00 87.62 99 ARG A N 1
ATOM 785 C CA . ARG A 1 99 ? -0.228 -10.478 12.527 1.00 87.62 99 ARG A CA 1
ATOM 786 C C . ARG A 1 99 ? 1.148 -9.865 12.713 1.00 87.62 99 ARG A C 1
ATOM 788 O O . ARG A 1 99 ? 1.902 -10.299 13.576 1.00 87.62 99 ARG A O 1
ATOM 795 N N . HIS A 1 100 ? 1.505 -8.895 11.880 1.00 90.69 100 HIS A N 1
ATOM 796 C CA . HIS A 1 100 ? 2.823 -8.283 11.926 1.00 90.69 100 HIS A CA 1
ATOM 797 C C . HIS A 1 100 ? 2.720 -6.835 12.361 1.00 90.69 100 HIS A C 1
ATOM 799 O O . HIS A 1 100 ? 2.031 -6.038 11.725 1.00 90.69 100 HIS A O 1
ATOM 805 N N . LYS A 1 101 ? 3.464 -6.484 13.413 1.00 92.38 101 LYS A N 1
ATOM 806 C CA . LYS A 1 101 ? 3.604 -5.098 13.853 1.00 92.38 101 LYS A CA 1
ATOM 807 C C . LYS A 1 101 ? 4.177 -4.248 12.718 1.00 92.38 101 LYS A C 1
ATOM 809 O O . LYS A 1 101 ? 5.191 -4.597 12.102 1.00 92.38 101 LYS A O 1
ATOM 814 N N . ARG A 1 102 ? 3.536 -3.118 12.457 1.00 92.69 102 ARG A N 1
ATOM 815 C CA . ARG A 1 102 ? 4.014 -2.049 11.572 1.00 92.69 102 ARG A CA 1
ATOM 816 C C . ARG A 1 102 ? 3.898 -0.730 12.322 1.00 92.69 102 ARG A C 1
ATOM 818 O O . ARG A 1 102 ? 3.274 -0.687 13.368 1.00 92.69 102 ARG A O 1
ATOM 825 N N . SER A 1 103 ? 4.546 0.325 11.854 1.00 91.06 103 SER A N 1
ATOM 826 C CA . SER A 1 103 ? 4.281 1.681 12.343 1.00 91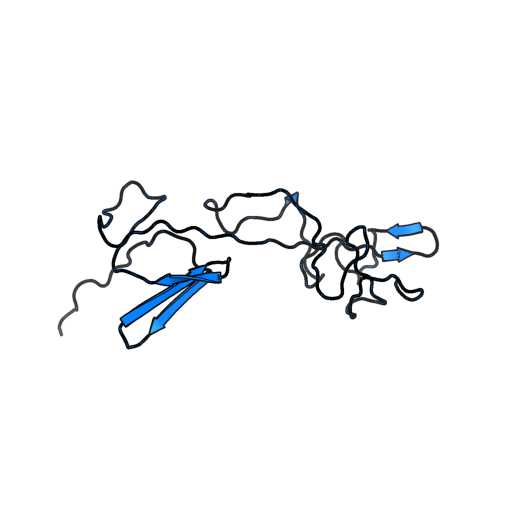.06 103 SER A CA 1
ATOM 827 C C . SER A 1 103 ? 4.662 2.689 11.267 1.00 91.06 103 SER A C 1
ATOM 829 O O . SER A 1 103 ? 5.411 2.351 10.342 1.00 91.06 103 SER A O 1
ATOM 831 N N . LYS A 1 104 ? 4.155 3.919 11.385 1.00 89.94 104 LYS A N 1
ATOM 832 C CA . LYS A 1 104 ? 4.463 5.013 10.451 1.00 89.94 104 LYS A CA 1
ATOM 833 C C . LYS A 1 104 ? 5.965 5.297 10.415 1.00 89.94 104 LYS A C 1
ATOM 835 O O . LYS A 1 104 ? 6.540 5.448 9.345 1.00 89.94 104 LYS A O 1
ATOM 840 N N . GLU A 1 105 ? 6.601 5.269 11.582 1.00 89.50 105 GLU A N 1
ATOM 841 C CA . GLU A 1 105 ? 8.005 5.627 11.813 1.00 89.50 105 GLU A CA 1
ATOM 842 C C . GLU A 1 105 ? 8.978 4.546 11.326 1.00 89.50 105 GLU A C 1
ATOM 844 O O . GLU A 1 105 ? 10.100 4.850 10.934 1.00 89.50 105 GLU A O 1
ATOM 849 N N . HIS A 1 106 ? 8.561 3.276 11.345 1.00 88.56 106 HIS A N 1
ATOM 850 C CA . HIS A 1 106 ? 9.423 2.140 10.999 1.00 88.56 106 HIS A CA 1
ATOM 851 C C . HIS A 1 106 ? 9.150 1.556 9.607 1.00 88.56 106 HIS A C 1
ATOM 853 O O . HIS A 1 106 ? 9.794 0.577 9.218 1.00 88.56 106 HIS A O 1
ATOM 859 N N . THR A 1 107 ? 8.200 2.115 8.852 1.00 89.62 107 THR A N 1
ATOM 860 C CA . THR A 1 107 ? 7.933 1.667 7.481 1.00 89.62 107 THR A CA 1
ATOM 861 C C . THR A 1 107 ? 9.099 2.057 6.574 1.00 89.62 107 THR A C 1
ATOM 863 O O . THR A 1 107 ? 9.397 3.235 6.391 1.00 89.62 107 THR A O 1
ATOM 866 N N . LYS A 1 108 ? 9.773 1.050 6.006 1.00 88.69 108 LYS A N 1
ATOM 867 C CA . LYS A 1 108 ? 10.912 1.231 5.098 1.00 88.69 108 LYS A CA 1
ATOM 868 C C . LYS A 1 108 ? 10.456 1.187 3.645 1.00 88.69 108 LYS A C 1
ATOM 870 O O . LYS A 1 108 ? 9.651 0.334 3.277 1.00 88.69 108 LYS A O 1
ATOM 875 N N . LEU A 1 109 ? 11.028 2.069 2.831 1.00 90.88 109 LEU A N 1
ATOM 876 C CA . LEU A 1 109 ? 10.859 2.038 1.382 1.00 90.88 109 LEU A CA 1
ATOM 877 C C . LEU A 1 109 ? 11.571 0.820 0.772 1.00 90.88 109 LEU A C 1
ATOM 879 O O . LEU A 1 109 ? 12.503 0.273 1.364 1.00 90.88 109 LEU A O 1
ATOM 883 N N . LEU A 1 110 ? 11.155 0.418 -0.434 1.00 86.75 110 LEU A N 1
ATOM 884 C CA . LEU A 1 110 ? 11.680 -0.766 -1.132 1.00 86.75 110 LEU A CA 1
ATOM 885 C C . LEU A 1 110 ? 13.194 -0.689 -1.388 1.00 86.75 110 LEU A C 1
ATOM 887 O O . LEU A 1 110 ? 13.866 -1.716 -1.438 1.00 86.75 110 LEU A O 1
ATOM 891 N N . SER A 1 111 ? 13.731 0.520 -1.579 1.00 86.69 111 SER A N 1
ATOM 892 C CA . SER A 1 111 ? 15.168 0.793 -1.687 1.00 86.69 111 SER A CA 1
ATOM 893 C C . SER A 1 111 ? 15.461 2.282 -1.465 1.00 86.69 111 SER A C 1
ATOM 895 O O . SER A 1 111 ? 14.539 3.091 -1.370 1.00 86.69 111 SER A O 1
ATOM 897 N N . MET A 1 112 ? 16.745 2.657 -1.453 1.00 86.62 112 MET A N 1
ATOM 898 C CA . MET A 1 112 ? 17.203 4.053 -1.345 1.00 86.62 112 MET A CA 1
ATOM 899 C C . MET A 1 112 ? 16.822 4.951 -2.537 1.00 86.62 112 MET A C 1
ATOM 901 O O . MET A 1 112 ? 17.071 6.150 -2.501 1.00 86.62 112 MET A O 1
ATOM 905 N N . HIS A 1 113 ? 16.266 4.374 -3.604 1.00 85.06 113 HIS A N 1
ATOM 906 C CA . HIS A 1 113 ? 15.861 5.095 -4.815 1.00 85.06 113 HIS A CA 1
ATOM 907 C C . HIS A 1 113 ? 14.381 5.493 -4.816 1.00 85.06 113 HIS A C 1
ATOM 909 O O . HIS A 1 113 ? 13.920 6.147 -5.745 1.00 85.06 113 HIS A O 1
ATOM 915 N N . TRP A 1 114 ? 13.643 5.107 -3.776 1.00 90.12 114 TRP A N 1
ATOM 916 C CA . TRP A 1 114 ? 12.285 5.571 -3.535 1.00 90.12 114 TRP A CA 1
ATOM 917 C C . TRP A 1 114 ? 12.306 6.749 -2.569 1.00 90.12 114 TRP A C 1
ATOM 919 O O . TRP A 1 114 ? 13.143 6.813 -1.670 1.00 90.12 114 TRP A O 1
ATOM 929 N N . GLN A 1 115 ? 11.332 7.642 -2.715 1.00 93.25 115 GLN A N 1
ATOM 930 C CA . GLN A 1 115 ? 11.089 8.734 -1.780 1.00 93.25 115 GLN A CA 1
ATOM 931 C C . GLN A 1 115 ? 9.599 8.827 -1.462 1.00 93.25 115 GLN A C 1
ATOM 933 O O . GLN A 1 115 ? 8.758 8.496 -2.300 1.00 93.25 115 GLN A O 1
ATOM 938 N N . TRP A 1 116 ? 9.276 9.283 -0.253 1.00 94.06 116 TRP A N 1
ATOM 939 C CA . TRP A 1 116 ? 7.905 9.638 0.092 1.00 94.06 116 TRP A CA 1
ATOM 940 C C . TRP A 1 116 ? 7.474 10.851 -0.731 1.00 94.06 116 TRP A C 1
ATOM 942 O O . TRP A 1 116 ? 8.205 11.835 -0.825 1.00 94.06 116 TRP A O 1
ATOM 952 N N . ILE A 1 117 ? 6.291 10.762 -1.331 1.00 94.94 117 ILE A N 1
ATOM 953 C CA . ILE A 1 117 ? 5.677 11.853 -2.104 1.00 94.94 117 ILE A CA 1
ATOM 954 C C . ILE A 1 117 ? 4.440 12.435 -1.408 1.00 94.94 117 ILE A C 1
ATOM 956 O O . ILE A 1 117 ? 3.871 13.414 -1.881 1.00 94.94 117 ILE A O 1
ATOM 960 N N . SER A 1 118 ? 4.020 11.830 -0.294 1.00 94.75 118 SER A N 1
ATOM 961 C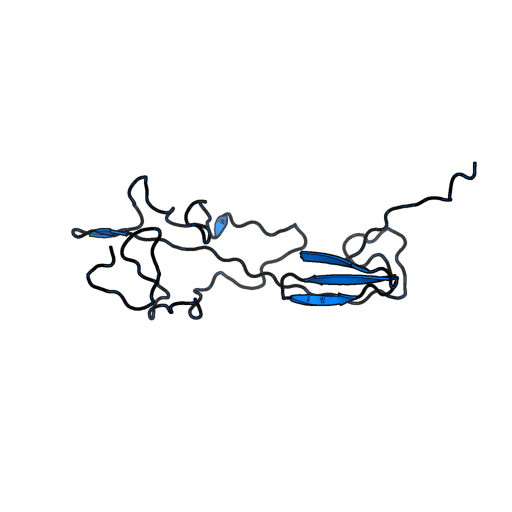 CA . SER A 1 118 ? 2.933 12.292 0.565 1.00 94.75 118 SER A CA 1
ATOM 962 C C . SER A 1 118 ? 3.183 11.858 2.006 1.00 94.75 118 SER A C 1
ATOM 964 O O . SER A 1 118 ? 3.847 10.845 2.246 1.00 94.75 118 SER A O 1
ATOM 966 N N . ASP A 1 119 ? 2.583 12.580 2.948 1.00 95.00 119 ASP A N 1
ATOM 967 C CA . ASP A 1 119 ? 2.442 12.113 4.324 1.00 95.00 119 ASP A CA 1
ATOM 968 C C . ASP A 1 119 ? 1.445 10.944 4.418 1.00 95.00 119 ASP A C 1
ATOM 970 O O . ASP A 1 119 ? 0.752 10.596 3.453 1.00 95.00 119 ASP A O 1
ATOM 974 N N . TRP A 1 120 ? 1.368 10.328 5.599 1.00 94.94 120 TRP A N 1
ATOM 975 C CA . TRP A 1 120 ? 0.355 9.321 5.907 1.00 94.94 120 TRP A CA 1
ATOM 976 C C . TRP A 1 120 ? -1.039 9.947 5.944 1.00 94.94 120 TRP A C 1
ATOM 978 O O . TRP A 1 120 ? -1.267 10.930 6.646 1.00 94.94 120 TRP A O 1
ATOM 988 N N . LEU A 1 121 ? -1.984 9.322 5.245 1.00 95.44 121 LEU A N 1
ATOM 989 C CA . LEU A 1 121 ? -3.379 9.749 5.162 1.00 95.44 121 LEU A CA 1
ATOM 990 C C . LEU A 1 121 ? -4.306 8.597 5.558 1.00 95.44 121 LEU A C 1
ATOM 992 O O . LEU A 1 121 ? -3.942 7.426 5.437 1.00 95.44 121 LEU A O 1
ATOM 996 N N . VAL A 1 122 ? -5.507 8.938 6.021 1.00 96.25 122 VAL A N 1
ATOM 997 C CA . VAL A 1 122 ? -6.580 7.972 6.288 1.00 96.25 122 VAL A CA 1
ATOM 998 C C . VAL A 1 122 ? -7.273 7.613 4.970 1.00 96.25 122 VAL A C 1
ATOM 1000 O O . VAL A 1 122 ? -7.634 8.504 4.198 1.00 96.25 122 VAL A O 1
ATOM 1003 N N . ASP A 1 123 ? -7.457 6.317 4.704 1.00 95.25 123 ASP A N 1
ATOM 1004 C CA . ASP A 1 123 ? -8.116 5.834 3.486 1.00 95.25 123 ASP A CA 1
ATOM 1005 C C . ASP A 1 123 ? -9.634 5.690 3.678 1.00 95.25 123 ASP A C 1
ATOM 1007 O O . ASP A 1 123 ? -10.138 4.679 4.175 1.00 95.25 123 ASP A O 1
ATOM 1011 N N . PHE A 1 124 ? -10.374 6.699 3.216 1.00 96.19 124 PHE A N 1
ATOM 1012 C CA . PHE A 1 124 ? -11.839 6.707 3.246 1.00 96.19 124 PHE A CA 1
ATOM 1013 C C . PHE A 1 124 ? -12.503 5.870 2.142 1.00 96.19 124 PHE A C 1
ATOM 1015 O O . PHE A 1 124 ? -13.727 5.748 2.111 1.00 96.19 124 PHE A O 1
ATOM 1022 N N . SER A 1 125 ? -11.718 5.290 1.232 1.00 93.62 125 SER A N 1
ATOM 1023 C CA . SER A 1 125 ? -12.198 4.455 0.124 1.00 93.62 125 SER A CA 1
ATOM 1024 C C . SER A 1 125 ? -12.081 2.952 0.396 1.00 93.62 125 SER A C 1
ATOM 1026 O O . SER A 1 125 ? -12.302 2.137 -0.502 1.00 93.62 125 SER A O 1
ATOM 1028 N N . THR A 1 126 ? -11.763 2.578 1.638 1.00 91.00 126 THR A N 1
ATOM 1029 C CA . THR A 1 126 ? -11.567 1.184 2.047 1.00 91.00 126 THR A CA 1
ATOM 1030 C C . THR A 1 126 ? -12.820 0.326 1.771 1.00 91.00 126 THR A C 1
ATOM 1032 O O . THR A 1 126 ? -13.932 0.714 2.151 1.00 91.00 126 THR A O 1
ATOM 1035 N N . PRO A 1 127 ? -12.684 -0.858 1.131 1.00 89.50 127 PRO A N 1
ATOM 1036 C CA . PRO A 1 127 ? -13.802 -1.773 0.892 1.00 89.50 127 PRO A CA 1
ATOM 1037 C C . PRO A 1 127 ? -14.552 -2.147 2.178 1.00 89.50 127 PRO A C 1
ATOM 1039 O O . PRO A 1 127 ? -13.945 -2.347 3.225 1.00 89.50 127 PRO A O 1
ATOM 1042 N N . GLY A 1 128 ? -15.882 -2.250 2.101 1.00 88.75 128 GLY A N 1
ATOM 1043 C CA . GLY A 1 128 ? -16.749 -2.394 3.285 1.00 88.75 128 GLY A CA 1
ATOM 1044 C C . GLY A 1 128 ? -17.115 -1.058 3.948 1.00 88.75 128 GLY A C 1
ATOM 1045 O O . GLY A 1 128 ? -17.979 -1.019 4.828 1.00 88.75 128 GLY A O 1
ATOM 1046 N N . GLY A 1 129 ? -16.516 0.039 3.474 1.00 93.00 129 GLY A N 1
ATOM 1047 C CA . GLY A 1 129 ? -16.749 1.391 3.958 1.00 93.00 129 GLY A CA 1
ATOM 1048 C C . GLY A 1 129 ? -16.080 1.653 5.302 1.00 93.00 129 GLY A C 1
ATOM 1049 O O . GLY A 1 129 ? -15.706 0.732 6.027 1.00 93.00 129 GLY A O 1
ATOM 1050 N N . VAL A 1 130 ? -15.970 2.932 5.629 1.00 96.06 130 VAL A N 1
ATOM 1051 C CA . VAL A 1 130 ? -15.493 3.448 6.914 1.00 96.06 130 VAL A CA 1
ATOM 1052 C C . VAL A 1 130 ? -16.500 4.460 7.451 1.00 96.06 130 VAL A C 1
ATOM 1054 O O . VAL A 1 130 ? -17.375 4.926 6.712 1.00 96.06 130 VAL A O 1
ATOM 1057 N N . ASP A 1 131 ? -16.382 4.817 8.723 1.00 94.75 131 ASP A N 1
ATOM 1058 C CA . ASP A 1 131 ? -17.093 5.971 9.261 1.00 94.75 131 ASP A CA 1
ATOM 1059 C C . ASP A 1 131 ? -16.434 7.313 8.869 1.00 94.75 131 ASP A C 1
ATOM 1061 O O . ASP A 1 131 ? -15.553 7.386 8.012 1.00 94.75 131 ASP A O 1
ATOM 1065 N N . ARG A 1 132 ? -16.888 8.410 9.489 1.00 95.19 132 ARG A N 1
ATOM 1066 C CA . ARG A 1 132 ? -16.393 9.770 9.211 1.00 95.19 132 ARG A CA 1
ATOM 1067 C C . ARG A 1 132 ? -14.953 10.013 9.665 1.00 95.19 132 ARG A C 1
ATOM 1069 O O . ARG A 1 132 ? -14.356 10.990 9.224 1.00 95.19 132 ARG A O 1
ATOM 1076 N N . GLU A 1 133 ? -14.425 9.168 10.541 1.00 95.31 133 GLU A N 1
ATOM 1077 C CA . GLU A 1 133 ? -13.066 9.259 11.076 1.00 95.31 133 GLU A CA 1
ATOM 1078 C C . GLU A 1 133 ? -12.124 8.235 10.425 1.00 95.31 133 GLU A C 1
ATOM 1080 O O . GLU A 1 133 ? -10.911 8.325 10.595 1.00 95.31 133 GLU A O 1
ATOM 1085 N N . GLY A 1 134 ? -12.662 7.313 9.618 1.00 95.62 134 GLY A N 1
ATOM 1086 C CA . GLY A 1 134 ? -11.895 6.308 8.886 1.00 95.62 134 GLY A CA 1
ATOM 1087 C C . GLY A 1 134 ? -11.871 4.933 9.545 1.00 95.62 134 GLY A C 1
ATOM 1088 O O . GLY A 1 134 ? -11.116 4.068 9.101 1.00 95.62 134 GLY A O 1
ATOM 1089 N N . TRP A 1 135 ? -12.684 4.704 10.577 1.00 95.00 135 TRP A N 1
ATOM 1090 C CA . TRP A 1 135 ? -12.722 3.424 11.277 1.00 95.00 135 TRP A CA 1
ATOM 1091 C C . TRP A 1 135 ? -13.595 2.402 10.555 1.00 95.00 135 TRP A C 1
ATOM 1093 O O . TRP A 1 135 ? -14.673 2.712 10.038 1.00 95.00 135 TRP A O 1
ATOM 1103 N N . GLN A 1 136 ? -13.130 1.154 10.576 1.00 93.25 136 GLN A N 1
ATOM 1104 C CA . GLN A 1 136 ? -13.946 -0.020 10.290 1.00 93.25 136 GLN A CA 1
ATOM 1105 C C . GLN A 1 136 ? -14.165 -0.815 11.573 1.00 93.25 136 GLN A C 1
ATOM 1107 O O . GLN A 1 136 ? -13.279 -0.896 12.423 1.00 93.25 136 GLN A O 1
ATOM 1112 N N . TYR A 1 137 ? -15.331 -1.440 11.675 1.00 90.62 137 TYR A N 1
ATOM 1113 C CA . TYR A 1 137 ? -15.762 -2.184 12.850 1.00 90.62 137 TYR A CA 1
ATOM 1114 C C . TYR A 1 137 ? -15.932 -3.664 12.524 1.00 90.62 137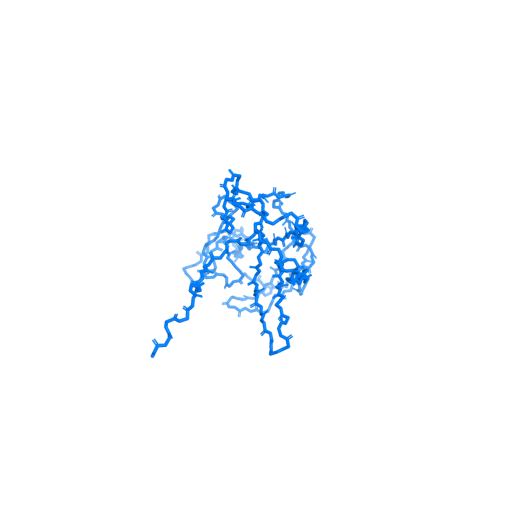 TYR A C 1
ATOM 1116 O O . TYR A 1 137 ? -16.210 -4.021 11.376 1.00 90.62 137 TYR A O 1
ATOM 1124 N N . ALA A 1 138 ? -15.739 -4.510 13.531 1.00 88.38 138 ALA A N 1
ATOM 1125 C CA . ALA A 1 138 ? -15.926 -5.950 13.459 1.00 88.38 138 ALA A CA 1
ATOM 1126 C C . ALA A 1 138 ? -16.295 -6.494 14.849 1.00 88.38 138 ALA A C 1
ATOM 1128 O O . ALA A 1 138 ? -15.950 -5.893 15.863 1.00 88.38 138 ALA A O 1
ATOM 1129 N N . VAL A 1 139 ? -16.957 -7.654 14.882 1.00 80.88 139 VAL A N 1
ATOM 1130 C CA . VAL A 1 139 ? -17.368 -8.324 16.130 1.00 80.88 139 VAL A CA 1
ATOM 1131 C C . VAL A 1 139 ? -16.193 -8.995 16.849 1.00 80.88 139 VAL A C 1
ATOM 1133 O O . VAL A 1 139 ? -16.136 -8.989 18.074 1.00 80.88 139 VAL A O 1
ATOM 1136 N N . ASP A 1 140 ? -15.271 -9.598 16.094 1.00 72.50 140 ASP A N 1
ATOM 1137 C CA . ASP A 1 140 ? -14.057 -10.239 16.611 1.00 72.50 140 ASP A CA 1
ATOM 1138 C C . ASP A 1 140 ? -13.013 -10.371 15.483 1.00 72.50 140 ASP A C 1
ATOM 1140 O O . ASP A 1 140 ? -13.331 -10.206 14.303 1.00 72.50 140 ASP A O 1
ATOM 1144 N N . PHE A 1 141 ? -11.759 -10.684 15.802 1.00 65.56 141 PHE A N 1
ATOM 1145 C CA . PHE A 1 141 ? -10.715 -10.937 14.809 1.00 65.56 141 PHE A CA 1
ATOM 1146 C C . PHE A 1 141 ? -10.471 -12.445 14.619 1.00 65.56 141 PHE A C 1
ATOM 1148 O O . PHE A 1 141 ? -10.197 -13.140 15.594 1.00 65.56 141 PHE A O 1
ATOM 1155 N N . PRO A 1 142 ? -10.420 -12.971 13.375 1.00 64.06 142 PRO A N 1
ATOM 1156 C CA . PRO A 1 142 ? -10.736 -12.335 12.094 1.00 64.06 142 PRO A CA 1
ATOM 1157 C C . PRO A 1 142 ? -12.238 -12.412 11.751 1.00 64.06 142 PRO A C 1
ATOM 1159 O O . PRO A 1 142 ? -12.786 -13.504 11.621 1.00 64.06 142 PRO A O 1
ATOM 1162 N N . ALA A 1 143 ? -12.879 -11.266 11.504 1.00 66.19 143 ALA A N 1
ATOM 1163 C CA . ALA A 1 143 ? -14.249 -11.186 10.988 1.00 66.19 143 ALA A CA 1
ATOM 1164 C C . ALA A 1 143 ? -14.364 -10.215 9.802 1.00 66.19 143 ALA A C 1
ATOM 1166 O O . ALA A 1 143 ? -13.392 -9.582 9.385 1.00 66.19 143 ALA A O 1
ATOM 1167 N N . SER A 1 144 ? -15.565 -10.147 9.225 1.00 80.94 144 SER A N 1
ATOM 1168 C CA . SER A 1 144 ? -15.898 -9.200 8.158 1.00 80.94 144 SER A CA 1
ATOM 1169 C C . SER A 1 144 ? -16.019 -7.788 8.725 1.00 80.94 144 SER A C 1
ATOM 1171 O O . SER A 1 144 ? -16.741 -7.581 9.695 1.00 80.94 144 SER A O 1
ATOM 1173 N N . TYR A 1 145 ? -15.336 -6.834 8.097 1.00 87.94 145 TYR A N 1
ATOM 1174 C CA . TYR A 1 145 ? -15.339 -5.431 8.501 1.00 87.94 145 TYR A CA 1
ATOM 1175 C C . TYR A 1 145 ? -16.474 -4.644 7.844 1.00 87.94 145 TYR A C 1
ATOM 1177 O O . TYR A 1 145 ? -16.856 -4.925 6.704 1.00 87.94 145 TYR A O 1
ATOM 1185 N N . HIS A 1 146 ? -16.974 -3.621 8.533 1.00 89.44 146 HIS A N 1
ATOM 1186 C CA . HIS A 1 146 ? -17.970 -2.692 7.998 1.00 89.44 146 HIS A CA 1
ATOM 1187 C C . HIS A 1 146 ? -17.823 -1.274 8.559 1.00 89.44 146 HIS A C 1
ATOM 1189 O O . HIS A 1 146 ? -17.399 -1.072 9.693 1.00 89.44 146 HIS A O 1
ATOM 1195 N N . GLY A 1 147 ? -18.238 -0.276 7.775 1.00 89.25 147 GLY A N 1
ATOM 1196 C CA . GLY A 1 147 ? -18.110 1.141 8.144 1.00 89.25 147 GLY A CA 1
ATOM 1197 C C . GLY A 1 147 ? -19.121 1.667 9.169 1.00 89.25 147 GLY A C 1
ATOM 1198 O O . GLY A 1 147 ? -19.005 2.806 9.610 1.00 89.25 147 GLY A O 1
ATOM 1199 N N . LYS A 1 148 ? -20.133 0.880 9.557 1.00 86.12 148 LYS A N 1
ATOM 1200 C 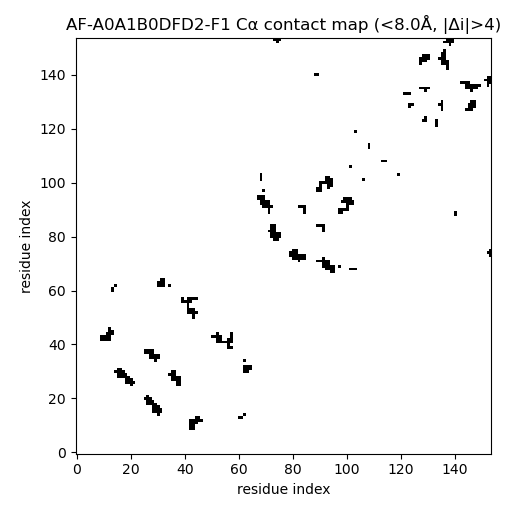CA . LYS A 1 148 ? -21.118 1.286 10.573 1.00 86.12 148 LYS A CA 1
ATOM 1201 C C . LYS A 1 148 ? -20.921 0.480 11.846 1.00 86.12 148 LYS A C 1
ATOM 1203 O O . LYS A 1 148 ? -21.074 -0.737 11.806 1.00 86.12 148 LYS A O 1
ATOM 1208 N N . LYS A 1 149 ? -20.671 1.171 12.959 1.00 84.50 149 LYS A N 1
ATOM 1209 C CA . LYS A 1 149 ? -20.615 0.562 14.288 1.00 84.50 149 LYS A CA 1
ATOM 1210 C C . LYS A 1 149 ? -21.951 -0.086 14.652 1.00 84.50 149 LYS A C 1
ATOM 1212 O O . LYS A 1 149 ? -23.006 0.554 14.585 1.00 84.50 149 LYS A O 1
ATOM 1217 N N . GLN A 1 150 ? -21.892 -1.339 15.060 1.00 84.56 150 GLN A N 1
ATOM 1218 C CA . GLN A 1 150 ? -22.985 -2.129 15.601 1.00 84.56 150 GLN A CA 1
ATOM 1219 C C . GLN A 1 150 ? -22.781 -2.341 17.102 1.00 84.56 150 GLN A C 1
ATOM 1221 O O . GLN A 1 150 ? -21.695 -2.149 17.645 1.00 84.56 150 GLN A O 1
ATOM 1226 N N . PHE A 1 151 ? -23.850 -2.729 17.798 1.00 78.88 151 PHE A N 1
ATOM 1227 C CA . PHE A 1 151 ? -23.794 -2.977 19.242 1.00 78.88 151 PHE A CA 1
ATOM 1228 C C . PHE A 1 151 ? -22.884 -4.162 19.612 1.00 78.88 151 PHE A C 1
ATOM 1230 O O . PHE A 1 151 ? -22.385 -4.229 20.729 1.00 78.88 151 PHE A O 1
ATOM 1237 N N . THR A 1 152 ? -22.675 -5.085 18.674 1.00 77.75 152 THR A N 1
ATOM 1238 C CA . THR A 1 152 ? -21.846 -6.285 18.837 1.00 77.75 152 THR A CA 1
ATOM 1239 C C . THR A 1 152 ? -20.380 -6.074 18.470 1.00 77.75 152 THR A C 1
ATOM 1241 O O . THR A 1 152 ? -19.619 -7.030 18.548 1.00 77.75 152 THR A O 1
ATOM 1244 N N . ASP A 1 153 ? -19.984 -4.876 18.033 1.00 74.62 153 ASP A N 1
ATOM 1245 C CA . ASP A 1 153 ? -18.590 -4.606 17.681 1.00 74.62 153 ASP A CA 1
ATOM 1246 C C . ASP A 1 153 ? -17.805 -4.248 18.942 1.00 74.62 153 ASP A C 1
ATOM 1248 O O . ASP A 1 153 ? -18.067 -3.216 19.578 1.00 74.62 153 ASP A O 1
ATOM 1252 N N . TYR A 1 154 ? -16.862 -5.121 19.291 1.00 63.81 154 TYR A N 1
ATOM 1253 C CA . TYR A 1 154 ? -16.041 -5.045 20.496 1.00 63.81 154 TYR A CA 1
ATOM 1254 C C . TYR A 1 154 ? -14.566 -4.796 20.182 1.00 63.81 154 TYR A C 1
ATOM 1256 O O . TYR A 1 154 ? -14.143 -4.875 19.013 1.00 63.81 154 TYR A O 1
#

InterPro domains:
  IPR006614 Peroxin/Ferlin domain [SM00693] (62-123)
  IPR051513 Tectonin beta-propeller repeat-containing [PTHR23250] (7-154)

Nearest PDB structures (foldseek):
  8p5p-assembly1_A  TM=9.194E-01  e=7.938E-06  Homo sapiens
  3vto-assembly2_Q  TM=2.549E-01  e=4.278E+00  Muvirus mu
  3vto-assembly2_P  TM=2.151E-01  e=8.702E+00  Muvirus mu

Solvent-accessible surface area (backbone atoms only — not comparable to full-atom values): 10161 Å² total; per-residue (Å²): 136,84,80,78,83,78,88,75,88,77,68,65,43,82,75,63,73,45,75,52,72,51,97,87,71,53,37,37,32,28,25,69,65,65,53,76,46,73,69,64,83,36,42,36,60,83,93,68,94,82,64,95,58,50,98,48,55,74,75,94,81,84,72,50,77,87,86,76,74,38,82,43,66,37,53,39,98,89,72,42,70,34,64,79,62,61,97,86,49,57,38,40,32,5,36,95,83,30,80,44,78,44,48,88,88,73,63,74,68,97,46,94,88,60,76,85,90,67,80,94,76,81,63,69,80,45,85,58,42,36,40,100,88,43,50,63,35,33,60,53,91,93,56,75,58,27,24,68,85,55,96,67,45,64

Sequence (154 aa):
MYIDSHRFWRQMGGHQRRVESCSAGVTWGIGYDGTAWVYTGGWGGAFLKGLETSNTGIHSMSDTHKYYIYENQRWNPLSGYTSTGLPTDRHMWSDATGRHKRSKEHTKLLSMHWQWISDWLVDFSTPGGVDREGWQYAVDFPASYHGKKQFTDY

Secondary structure (DSSP, 8-state):
-----------B-S--SEEEE-TTS-EEEE-TT--EEE--S--B-SS-TTS---SSS------------EE--EEETTTEEES---TTSPPSEE-TTSSSB--TTTPPPSSTT----S-----TT-TT---TTS--B-SSSS---BSS--TT--

pLDDT: mean 85.42, std 11.31, range [41.91, 96.44]

Mean predicted aligned error: 8.23 Å

Foldseek 3Di:
DDPPPDDDDAAADDDFPDWDADPVGWIWGAAQQRDIGTQPPWGDDDDDPPDDGDPPRDDDDDHDHDDDKDADWAQDPVPGTDQDDDPPAAHRIGDPQSPHHDDQVPDDDPDPPDDDPDHDDQDQPDPQGAEPVNDWFDLDPPDDTHRDDDPNTD

Organism: Phlebotomus papatasi (NCBI:txid29031)